Protein AF-M0EPX2-F1 (afdb_monomer_lite)

InterPro domains:
  IPR058476 Domain of unknown function DUF8162 [PF26494] (24-171)

Organism: NCBI:txid1227466

Secondary structure (DSSP, 8-state):
----PPPP-PPPPSHHHHHHHHHHHHHHHHHHHHHHHHHHHHHGGGGGSHHHHHHHHHSSSTT-HHHHHHHHHHHHHHHHHHHHHHHHHHS-SSSHHHHHHHHHHHHHHHHIIIIIHHHIIIIITGGGT----TT-S-HHHHHHHHHHHHHHHHHHHHHHHHHHHHHHSTT--

Foldseek 3Di:
DDDDDDDDDDDDDCVVVVVVVVVVVVVVVCVLLVLLVVLLVVLVVLVVDPLLQLLLCLDPVHNDNVVSSSVVSSVLLVLLVVLLVCQVVPPDDQALSLLVSLLVSLVVSLCCQLPVVLCCSLPVCVVVVRDRDPPNSDPVSSVSSNVSSNSSSCSSSVVSNVLSVCRHDVVND

Radius of gyration: 22.97 Å; chains: 1; bounding box: 48×50×82 Å

Sequence (173 aa):
MVSSVPAPSVPLSPVPAVVGSVAGWLWTLALLIFPGLVAAGLCAPFLAASRLRALFGALPPAGRVLPSYLGVAVGLSVPYVAGVGLTVAFAGEAGPAWSEGFLSTALLGGVLVGLVAPAAAVLGLPRLGVDWDLTGYGPSTWLLLGAAALWYAVVAAVPLVALAVGMALPGGY

Structure (mmCIF, N/CA/C/O backbone):
data_AF-M0EPX2-F1
#
_entry.id   AF-M0EPX2-F1
#
loop_
_atom_site.group_PDB
_atom_site.id
_atom_site.type_symbol
_atom_site.label_atom_id
_atom_site.label_alt_id
_atom_site.label_comp_id
_atom_site.label_asym_id
_atom_site.label_entity_id
_atom_site.label_seq_id
_atom_site.pdbx_PDB_ins_code
_atom_site.Cartn_x
_atom_site.Cartn_y
_atom_site.Cartn_z
_atom_site.occupancy
_atom_site.B_iso_or_equiv
_atom_site.auth_seq_id
_atom_site.auth_comp_id
_atom_site.auth_asym_id
_atom_site.auth_atom_id
_atom_site.pdbx_PDB_model_num
ATOM 1 N N . MET A 1 1 ? 13.143 -35.170 -62.070 1.00 43.06 1 MET A N 1
ATOM 2 C CA . MET A 1 1 ? 12.328 -34.345 -61.155 1.00 43.06 1 MET A CA 1
ATOM 3 C C . MET A 1 1 ? 11.955 -35.217 -59.967 1.00 43.06 1 MET A C 1
ATOM 5 O O . MET A 1 1 ? 11.136 -36.107 -60.136 1.00 43.06 1 MET A O 1
ATOM 9 N N . VAL A 1 2 ? 12.622 -35.058 -58.821 1.00 46.47 2 VAL A N 1
ATOM 10 C CA . VAL A 1 2 ? 12.319 -35.826 -57.600 1.00 46.47 2 VAL A CA 1
ATOM 11 C C . VAL A 1 2 ? 11.602 -34.880 -56.646 1.00 46.47 2 VAL A C 1
ATOM 13 O O . VAL A 1 2 ? 12.165 -33.862 -56.256 1.00 46.47 2 VAL A O 1
ATOM 16 N N . SER A 1 3 ? 10.335 -35.170 -56.355 1.00 53.88 3 SER A N 1
ATOM 17 C CA . SER A 1 3 ? 9.505 -34.376 -55.451 1.00 53.88 3 SER A CA 1
ATOM 18 C C . SER A 1 3 ? 9.846 -34.749 -54.005 1.00 53.88 3 SER A C 1
ATOM 20 O O . SER A 1 3 ? 9.724 -35.911 -53.621 1.00 53.88 3 SER A O 1
ATOM 22 N N . SER A 1 4 ? 10.337 -33.789 -53.221 1.00 58.97 4 SER A N 1
ATOM 23 C CA . SER A 1 4 ? 10.633 -33.960 -51.797 1.00 58.97 4 SER A CA 1
ATOM 24 C C . SER A 1 4 ? 9.347 -33.844 -50.973 1.00 58.97 4 SER A C 1
ATOM 26 O O . SER A 1 4 ? 8.745 -32.773 -50.910 1.00 58.97 4 SER A O 1
ATOM 28 N N . VAL A 1 5 ? 8.933 -34.941 -50.338 1.00 67.25 5 VAL A N 1
ATOM 29 C CA . VAL A 1 5 ? 7.819 -34.975 -49.376 1.00 67.25 5 VAL A CA 1
ATOM 30 C C . VAL A 1 5 ? 8.232 -34.210 -48.106 1.00 67.25 5 VAL A C 1
ATOM 32 O O . VAL A 1 5 ? 9.314 -34.488 -47.582 1.00 67.25 5 VAL A O 1
ATOM 35 N N . PRO A 1 6 ? 7.429 -33.260 -47.586 1.00 61.59 6 PRO A N 1
ATOM 36 C CA . PRO A 1 6 ? 7.749 -32.579 -46.336 1.00 61.59 6 PRO A CA 1
ATOM 37 C C . PRO A 1 6 ? 7.566 -33.537 -45.152 1.00 61.59 6 PRO A C 1
ATOM 39 O O . PRO A 1 6 ? 6.569 -34.253 -45.061 1.00 61.59 6 PRO A O 1
ATOM 42 N N . ALA A 1 7 ? 8.545 -33.557 -44.246 1.00 64.00 7 ALA A N 1
ATOM 43 C CA . ALA A 1 7 ? 8.490 -34.358 -43.029 1.00 64.00 7 ALA A CA 1
ATOM 44 C C . ALA A 1 7 ? 7.327 -33.903 -42.121 1.00 64.00 7 ALA A C 1
ATOM 46 O O . ALA A 1 7 ? 7.059 -32.701 -42.035 1.00 64.00 7 ALA A O 1
ATOM 47 N N . PRO A 1 8 ? 6.651 -34.827 -41.415 1.00 57.38 8 PRO A N 1
ATOM 48 C CA . PRO A 1 8 ? 5.602 -34.468 -40.472 1.00 57.38 8 PRO A CA 1
ATOM 49 C C . PRO A 1 8 ? 6.199 -33.648 -39.324 1.00 57.38 8 PRO A C 1
ATOM 51 O O . PRO A 1 8 ? 7.089 -34.099 -38.603 1.00 57.38 8 PRO A O 1
ATOM 54 N N . SER A 1 9 ? 5.700 -32.427 -39.157 1.00 61.41 9 SER A N 1
ATOM 55 C CA . SER A 1 9 ? 6.002 -31.568 -38.018 1.00 61.41 9 SER A CA 1
ATOM 56 C C . SER A 1 9 ? 5.481 -32.224 -36.740 1.00 61.41 9 SER A C 1
ATOM 58 O O . SER A 1 9 ? 4.270 -32.333 -36.541 1.00 61.41 9 SER A O 1
ATOM 60 N N . VAL A 1 10 ? 6.395 -32.677 -35.881 1.00 62.03 10 VAL A N 1
ATOM 61 C CA . VAL A 1 10 ? 6.071 -33.175 -34.540 1.00 62.03 10 VAL A CA 1
ATOM 62 C C . VAL A 1 10 ? 5.405 -32.034 -33.758 1.00 62.03 10 VAL A C 1
ATOM 64 O O . VAL A 1 10 ? 5.999 -30.957 -33.666 1.00 62.03 10 VAL A O 1
ATOM 67 N N . PRO A 1 11 ? 4.192 -32.213 -33.205 1.00 63.19 11 PRO A N 1
ATOM 68 C CA . PRO A 1 11 ? 3.557 -31.172 -32.412 1.00 63.19 11 PRO A CA 1
ATOM 69 C C . PRO A 1 11 ? 4.397 -30.924 -31.157 1.00 63.19 11 PRO A C 1
ATOM 71 O O . PRO A 1 11 ? 4.604 -31.820 -30.338 1.00 63.19 11 PRO A O 1
ATOM 74 N N . LEU A 1 12 ? 4.900 -29.697 -31.016 1.00 63.34 12 LEU A N 1
ATOM 75 C CA . LEU A 1 12 ? 5.522 -29.231 -29.783 1.00 63.34 12 LEU A CA 1
ATOM 76 C C . LEU A 1 12 ? 4.479 -29.349 -28.667 1.00 63.34 12 LEU A C 1
ATOM 78 O O . LEU A 1 12 ? 3.414 -28.736 -28.739 1.00 63.34 12 LEU A O 1
ATOM 82 N N . SER A 1 13 ? 4.766 -30.167 -27.653 1.00 66.38 13 SER A N 1
ATOM 83 C CA . SER A 1 13 ? 3.920 -30.267 -26.464 1.00 66.38 13 SER A CA 1
ATOM 84 C C . SER A 1 13 ? 3.714 -28.859 -25.887 1.00 66.38 13 SER A C 1
ATOM 86 O O . SER A 1 13 ? 4.704 -28.159 -25.684 1.00 66.38 13 SER A O 1
ATOM 88 N N . PRO A 1 14 ? 2.476 -28.411 -25.612 1.00 72.94 14 PRO A N 1
ATOM 89 C CA . PRO A 1 14 ? 2.209 -27.060 -25.106 1.00 72.94 14 PRO A CA 1
ATOM 90 C C . PRO A 1 14 ? 2.680 -26.856 -23.656 1.00 72.94 14 PRO A C 1
ATOM 92 O O . PRO A 1 14 ? 2.685 -25.736 -23.149 1.00 72.94 14 PRO A O 1
ATOM 95 N N . VAL A 1 15 ? 3.096 -27.931 -22.980 1.00 74.38 15 VAL A N 1
ATOM 96 C CA . VAL A 1 15 ? 3.468 -27.944 -21.560 1.00 74.38 15 VAL A CA 1
ATOM 97 C C . VAL A 1 15 ? 4.574 -26.932 -21.205 1.00 74.38 15 VAL A C 1
ATOM 99 O O . VAL A 1 15 ? 4.372 -26.187 -20.247 1.00 74.38 15 VAL A O 1
ATOM 102 N N . PRO A 1 16 ? 5.695 -26.798 -21.946 1.00 80.94 16 PRO A N 1
ATOM 103 C CA . PRO A 1 16 ? 6.741 -25.826 -21.617 1.00 80.94 16 PRO A CA 1
ATOM 104 C C . PRO A 1 16 ? 6.260 -24.373 -21.732 1.00 80.94 16 PRO A C 1
ATOM 106 O O . PRO A 1 16 ? 6.652 -23.532 -20.927 1.00 80.94 16 PRO A O 1
ATOM 109 N N . ALA A 1 17 ? 5.375 -24.081 -22.691 1.00 79.50 17 ALA A N 1
ATOM 110 C CA . ALA A 1 17 ? 4.806 -22.747 -22.874 1.00 79.50 17 ALA A CA 1
ATOM 111 C C . ALA A 1 17 ? 3.845 -22.380 -21.732 1.00 79.50 17 ALA A C 1
ATOM 113 O O . ALA A 1 17 ? 3.899 -21.267 -21.209 1.00 79.50 17 ALA A O 1
ATOM 114 N N . VAL A 1 18 ? 3.010 -23.330 -21.295 1.00 86.06 18 VAL A N 1
ATOM 115 C CA . VAL A 1 18 ? 2.120 -23.144 -20.138 1.00 86.06 18 VAL A CA 1
ATOM 116 C C . VAL A 1 18 ? 2.932 -22.936 -18.860 1.00 86.06 18 VAL A C 1
ATOM 118 O O . VAL A 1 18 ? 2.651 -22.003 -18.113 1.00 86.06 18 VAL A O 1
ATOM 121 N N . VAL A 1 19 ? 3.972 -23.743 -18.626 1.00 88.25 19 VAL A N 1
ATOM 122 C CA . VAL A 1 19 ? 4.856 -23.591 -17.457 1.00 88.25 19 VAL A CA 1
ATOM 123 C C . VAL A 1 19 ? 5.552 -22.230 -17.467 1.00 88.25 19 VAL A C 1
ATOM 125 O O . VAL A 1 19 ? 5.560 -21.554 -16.442 1.00 88.25 19 VAL A O 1
ATOM 128 N N . GLY A 1 20 ? 6.076 -21.792 -18.616 1.00 86.12 20 GLY A N 1
ATOM 129 C CA . GLY A 1 20 ? 6.686 -20.468 -18.754 1.00 86.12 20 GLY A CA 1
ATOM 130 C C . GLY A 1 20 ? 5.700 -19.332 -18.475 1.00 86.12 20 GLY A C 1
ATOM 131 O O . GLY A 1 20 ? 6.031 -18.386 -17.764 1.00 86.12 20 GLY A O 1
ATOM 132 N N . SER A 1 21 ? 4.463 -19.454 -18.962 1.00 89.50 21 SER A N 1
ATOM 133 C CA . SER A 1 21 ? 3.409 -18.471 -18.701 1.00 89.50 21 SER A CA 1
ATOM 134 C C . SER A 1 21 ? 3.031 -18.411 -17.219 1.00 89.50 21 SER A C 1
ATOM 136 O O . SER A 1 21 ? 2.986 -17.326 -16.642 1.00 89.50 21 SER A O 1
ATOM 138 N N . VAL A 1 22 ? 2.822 -19.564 -16.576 1.00 91.88 22 VAL A N 1
ATOM 139 C CA . VAL A 1 22 ? 2.515 -19.642 -15.140 1.00 91.88 22 VAL A CA 1
ATOM 140 C C . VAL A 1 22 ? 3.662 -19.069 -14.309 1.00 91.88 22 VAL A C 1
ATOM 142 O O . VAL A 1 22 ? 3.417 -18.276 -13.405 1.00 91.88 22 VAL A O 1
ATOM 145 N N . ALA A 1 23 ? 4.910 -19.413 -14.634 1.00 92.12 23 ALA A N 1
ATOM 146 C CA . ALA A 1 23 ? 6.084 -18.864 -13.962 1.00 92.12 23 ALA A CA 1
ATOM 147 C C . ALA A 1 23 ? 6.165 -17.336 -14.112 1.00 92.12 23 ALA A C 1
ATOM 149 O O . ALA A 1 23 ? 6.427 -16.643 -13.130 1.00 92.12 23 ALA A O 1
ATOM 150 N N . GLY A 1 24 ? 5.867 -16.809 -15.304 1.00 88.75 24 GLY A N 1
ATOM 151 C CA . GLY A 1 24 ? 5.780 -15.370 -15.549 1.00 88.75 24 GLY A CA 1
ATOM 152 C C . GLY A 1 24 ? 4.733 -14.691 -14.667 1.00 88.75 24 GLY A C 1
ATOM 153 O O . GLY A 1 24 ? 5.044 -13.719 -13.985 1.00 88.75 24 GLY A O 1
ATOM 154 N N . TRP A 1 25 ? 3.519 -15.243 -14.594 1.00 92.81 25 TRP A N 1
ATOM 155 C CA . TRP A 1 25 ? 2.457 -14.714 -13.731 1.00 92.81 25 TRP A CA 1
ATOM 156 C C . TRP A 1 25 ? 2.812 -14.762 -12.245 1.00 92.81 25 TRP A C 1
ATOM 158 O O . TRP A 1 25 ? 2.564 -13.797 -11.522 1.00 92.81 25 TRP A O 1
ATOM 168 N N . LEU A 1 26 ? 3.418 -15.859 -11.784 1.00 92.62 26 LEU A N 1
ATOM 169 C CA . LEU A 1 26 ? 3.890 -15.978 -10.405 1.00 92.62 26 LEU A CA 1
ATOM 170 C C . LEU A 1 26 ? 4.959 -14.930 -10.090 1.00 92.62 26 LEU A C 1
ATOM 172 O O . LEU A 1 26 ? 4.926 -14.332 -9.017 1.00 92.62 26 LEU A O 1
ATOM 176 N N . TRP A 1 27 ? 5.865 -14.666 -11.032 1.00 90.00 27 TRP A N 1
ATOM 177 C CA . TRP A 1 27 ? 6.874 -13.623 -10.892 1.00 90.00 27 TRP A CA 1
ATOM 178 C C . TRP A 1 27 ? 6.247 -12.228 -10.803 1.00 90.00 27 TRP A C 1
ATOM 180 O O . TRP A 1 27 ? 6.588 -11.452 -9.912 1.00 90.00 27 TRP A O 1
ATOM 190 N N . THR A 1 28 ? 5.273 -11.921 -11.663 1.00 86.38 28 THR A N 1
ATOM 191 C CA . THR A 1 28 ? 4.534 -10.652 -11.610 1.00 86.38 28 THR A CA 1
ATOM 192 C C . THR A 1 28 ? 3.811 -10.475 -10.275 1.00 86.38 28 THR A C 1
ATOM 194 O O . THR A 1 28 ? 3.897 -9.410 -9.667 1.00 86.38 28 THR A O 1
ATOM 197 N N . LEU A 1 29 ? 3.136 -11.518 -9.783 1.00 89.31 29 LEU A N 1
ATOM 198 C CA . LEU A 1 29 ? 2.483 -11.484 -8.474 1.00 89.31 29 LEU A CA 1
ATOM 199 C C . LEU A 1 29 ? 3.492 -11.286 -7.341 1.00 89.31 29 LEU A C 1
ATOM 201 O O . LEU A 1 29 ? 3.238 -10.494 -6.436 1.00 89.31 29 LEU A O 1
ATOM 205 N N . ALA A 1 30 ? 4.644 -11.958 -7.400 1.00 90.12 30 ALA A N 1
ATOM 206 C CA . ALA A 1 30 ? 5.703 -11.786 -6.415 1.00 90.12 30 ALA A CA 1
ATOM 207 C C . ALA A 1 30 ? 6.203 -10.336 -6.385 1.00 90.12 30 ALA A C 1
ATOM 209 O O . ALA A 1 30 ? 6.267 -9.748 -5.310 1.00 90.12 30 ALA A O 1
ATOM 210 N N . LEU A 1 31 ? 6.470 -9.726 -7.544 1.00 86.56 31 LEU A N 1
ATOM 211 C CA . LEU A 1 31 ? 6.896 -8.325 -7.637 1.00 86.56 31 LEU A CA 1
ATOM 212 C C . LEU A 1 31 ? 5.834 -7.335 -7.144 1.00 86.56 31 LEU A C 1
ATOM 214 O O . LEU A 1 31 ? 6.186 -6.302 -6.582 1.00 86.56 31 LEU A O 1
ATOM 218 N N . LEU A 1 32 ? 4.548 -7.643 -7.325 1.00 88.06 32 LEU A N 1
ATOM 219 C CA . LEU A 1 32 ? 3.453 -6.800 -6.844 1.00 88.06 32 LEU A CA 1
ATOM 220 C C . LEU A 1 32 ? 3.286 -6.884 -5.320 1.00 88.06 32 LEU A C 1
ATOM 222 O O . LEU A 1 32 ? 3.036 -5.881 -4.659 1.00 88.06 32 LEU A O 1
ATOM 226 N N . ILE A 1 33 ? 3.407 -8.086 -4.758 1.00 88.69 33 ILE A N 1
ATOM 227 C CA . ILE A 1 33 ? 3.132 -8.351 -3.341 1.00 88.69 33 ILE A CA 1
ATOM 228 C C . ILE A 1 33 ? 4.346 -8.019 -2.464 1.00 88.69 33 ILE A C 1
ATOM 230 O O . ILE A 1 33 ? 4.195 -7.518 -1.348 1.00 88.69 33 ILE A O 1
ATOM 234 N N . PHE A 1 34 ? 5.555 -8.294 -2.956 1.00 90.62 34 PHE A N 1
ATOM 235 C CA . PHE A 1 34 ? 6.793 -8.204 -2.186 1.00 90.62 34 PHE A CA 1
ATOM 236 C C . PHE A 1 34 ? 7.041 -6.826 -1.546 1.00 90.62 34 PHE A C 1
ATOM 238 O O . PHE A 1 34 ? 7.305 -6.800 -0.341 1.00 90.62 34 PHE A O 1
ATOM 245 N N . PRO A 1 35 ? 6.895 -5.683 -2.250 1.00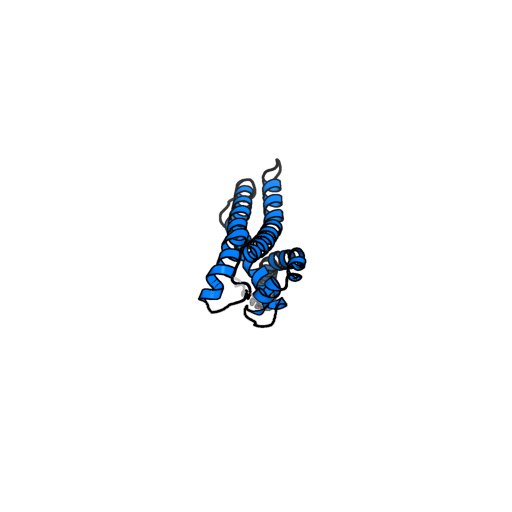 87.62 35 PRO A N 1
ATOM 246 C CA . PRO A 1 35 ? 7.102 -4.365 -1.649 1.00 87.62 35 PRO A CA 1
ATOM 247 C C . PRO A 1 35 ? 6.160 -4.124 -0.467 1.00 87.62 35 PRO A C 1
ATOM 249 O O . PRO A 1 35 ? 6.590 -3.672 0.594 1.00 87.62 35 PRO A O 1
ATOM 252 N N . GLY A 1 36 ? 4.889 -4.507 -0.625 1.00 90.12 36 GLY A N 1
ATOM 253 C CA . GLY A 1 36 ? 3.885 -4.412 0.428 1.00 90.12 36 GLY A CA 1
ATOM 254 C C . GLY A 1 36 ? 4.213 -5.276 1.645 1.00 90.12 36 GLY A C 1
ATOM 255 O O . GLY A 1 36 ? 4.039 -4.821 2.772 1.00 90.12 36 GLY A O 1
ATOM 256 N N . LEU A 1 37 ? 4.740 -6.489 1.444 1.00 93.19 37 LEU A N 1
ATOM 257 C CA . LEU A 1 37 ? 5.154 -7.372 2.542 1.00 93.19 37 LEU A CA 1
ATOM 258 C C . LEU A 1 37 ? 6.381 -6.851 3.294 1.00 93.19 37 LEU A C 1
ATOM 260 O O . LEU A 1 37 ? 6.410 -6.904 4.523 1.00 93.19 37 LEU A O 1
ATOM 264 N N . VAL A 1 38 ? 7.380 -6.331 2.580 1.00 93.25 38 VAL A N 1
ATOM 265 C CA . VAL A 1 38 ? 8.564 -5.722 3.205 1.00 93.25 38 VAL A CA 1
ATOM 266 C C . VAL A 1 38 ? 8.149 -4.503 4.026 1.00 93.25 38 VAL A C 1
ATOM 268 O O . VAL A 1 38 ? 8.518 -4.390 5.197 1.00 93.25 38 VAL A O 1
ATOM 271 N N . ALA A 1 39 ? 7.312 -3.633 3.455 1.00 90.06 39 ALA A N 1
ATOM 272 C CA . ALA A 1 39 ? 6.776 -2.480 4.163 1.00 90.06 39 ALA A CA 1
ATOM 273 C C . ALA A 1 39 ? 5.928 -2.892 5.376 1.00 90.06 39 ALA A C 1
ATOM 275 O O . ALA A 1 39 ? 6.064 -2.293 6.442 1.00 90.06 39 ALA A O 1
ATOM 276 N N . ALA A 1 40 ? 5.124 -3.956 5.265 1.00 93.00 40 ALA A N 1
ATOM 277 C CA . ALA A 1 40 ? 4.383 -4.526 6.389 1.00 93.00 40 ALA A CA 1
ATOM 278 C C . ALA A 1 40 ? 5.321 -5.003 7.511 1.00 93.00 40 ALA A C 1
ATOM 280 O O . ALA A 1 40 ? 5.102 -4.702 8.678 1.00 93.00 40 ALA A O 1
ATOM 281 N N . GLY A 1 41 ? 6.409 -5.701 7.182 1.00 94.31 41 GLY A N 1
ATOM 282 C CA . GLY A 1 41 ? 7.400 -6.117 8.178 1.00 94.31 41 GLY A CA 1
ATOM 283 C C . GLY A 1 41 ? 8.012 -4.926 8.922 1.00 94.31 41 GLY A C 1
ATOM 284 O O . GLY A 1 41 ? 8.074 -4.920 10.151 1.00 94.31 41 GLY A O 1
ATOM 285 N N . LEU A 1 42 ? 8.390 -3.879 8.186 1.00 94.50 42 LEU A N 1
ATOM 286 C CA . LEU A 1 42 ? 9.006 -2.669 8.742 1.00 94.50 42 LEU A CA 1
ATOM 287 C C . LEU A 1 42 ? 8.014 -1.752 9.481 1.00 94.50 42 LEU A C 1
ATOM 289 O O . LEU A 1 42 ? 8.423 -0.958 10.329 1.00 94.50 42 LEU A O 1
ATOM 293 N N . CYS A 1 43 ? 6.716 -1.867 9.191 1.00 94.12 43 CYS A N 1
ATOM 294 C CA . CYS A 1 43 ? 5.644 -1.127 9.863 1.00 94.12 43 CYS A CA 1
ATOM 295 C C . CYS A 1 43 ? 4.953 -1.932 10.976 1.00 94.12 43 CYS A C 1
ATOM 297 O O . CYS A 1 43 ? 4.129 -1.377 11.705 1.00 94.12 43 CYS A O 1
ATOM 299 N N . ALA A 1 44 ? 5.300 -3.209 11.157 1.00 92.75 44 ALA A N 1
ATOM 300 C CA . ALA A 1 44 ? 4.760 -4.074 12.199 1.00 92.75 44 ALA A CA 1
ATOM 301 C C . ALA A 1 44 ? 4.789 -3.484 13.626 1.00 92.75 44 ALA A C 1
ATOM 303 O O . ALA A 1 44 ? 3.803 -3.692 14.337 1.00 92.75 44 ALA A O 1
ATOM 304 N N . PRO A 1 45 ? 5.815 -2.723 14.086 1.00 93.56 45 PRO A N 1
ATOM 305 C CA . PRO A 1 45 ? 5.800 -2.166 15.444 1.00 93.56 45 PRO A CA 1
ATOM 306 C C . PRO A 1 45 ? 4.596 -1.255 15.729 1.00 93.56 45 PRO A C 1
ATOM 308 O O . PRO A 1 45 ? 4.139 -1.195 16.871 1.00 93.56 45 PRO A O 1
ATOM 311 N N . PHE A 1 46 ? 4.004 -0.613 14.715 1.00 91.44 46 PHE A N 1
ATOM 312 C CA . PHE A 1 46 ? 2.793 0.194 14.895 1.00 91.44 46 PHE A CA 1
ATOM 313 C C . PHE A 1 46 ? 1.575 -0.641 15.328 1.00 91.44 46 PHE A C 1
ATOM 315 O O . PHE A 1 46 ? 0.682 -0.119 15.996 1.00 91.44 46 PHE A O 1
ATOM 322 N N . LEU A 1 47 ? 1.551 -1.952 15.050 1.00 91.62 47 LEU A N 1
ATOM 323 C CA . LEU A 1 47 ? 0.489 -2.856 15.513 1.00 91.62 47 LEU A CA 1
ATOM 324 C C . LEU A 1 47 ? 0.474 -3.052 17.036 1.00 91.62 47 LEU A C 1
ATOM 326 O O . LEU A 1 47 ? -0.506 -3.572 17.574 1.00 91.62 47 LEU A O 1
ATOM 330 N N . ALA A 1 48 ? 1.501 -2.599 17.762 1.00 92.62 48 ALA A N 1
ATOM 331 C CA . ALA A 1 48 ? 1.438 -2.521 19.219 1.00 92.62 48 ALA A CA 1
ATOM 332 C C . ALA A 1 48 ? 0.252 -1.648 19.681 1.00 92.62 48 ALA A C 1
ATOM 334 O O . ALA A 1 48 ? -0.424 -1.974 20.666 1.00 92.62 48 ALA A O 1
ATOM 335 N N . ALA A 1 49 ? -0.077 -0.596 18.921 1.00 91.19 49 ALA A N 1
ATOM 336 C CA . ALA A 1 49 ? -1.204 0.279 19.208 1.00 91.19 49 ALA A CA 1
ATOM 337 C C . ALA A 1 49 ? -2.544 -0.461 19.054 1.00 91.19 49 ALA A C 1
ATOM 339 O O . ALA A 1 49 ? -2.896 -0.961 17.983 1.00 91.19 49 ALA A O 1
ATOM 340 N N . SER A 1 50 ? -3.339 -0.483 20.128 1.00 91.44 50 SER A N 1
ATOM 341 C CA . SER A 1 50 ? -4.671 -1.104 20.140 1.00 91.44 50 SER A CA 1
ATOM 342 C C . SER A 1 50 ? -5.612 -0.503 19.094 1.00 91.44 50 SER A C 1
ATOM 344 O O . SER A 1 50 ? -6.379 -1.237 18.483 1.00 91.44 50 SER A O 1
ATOM 346 N N . ARG A 1 51 ? -5.505 0.805 18.831 1.00 91.31 51 ARG A N 1
ATOM 347 C CA . ARG A 1 51 ? -6.317 1.516 17.828 1.00 91.31 51 ARG A CA 1
ATOM 348 C C . ARG A 1 51 ? -6.071 1.024 16.406 1.00 91.31 51 ARG A C 1
ATOM 350 O O . ARG A 1 51 ? -7.021 0.805 15.669 1.00 91.31 51 ARG A O 1
ATOM 357 N N . LEU A 1 52 ? -4.812 0.799 16.026 1.00 90.88 52 LEU A N 1
ATOM 358 C CA . LEU A 1 52 ? -4.495 0.255 14.702 1.00 90.88 52 LEU A CA 1
ATOM 359 C C . LEU A 1 52 ? -4.959 -1.197 14.58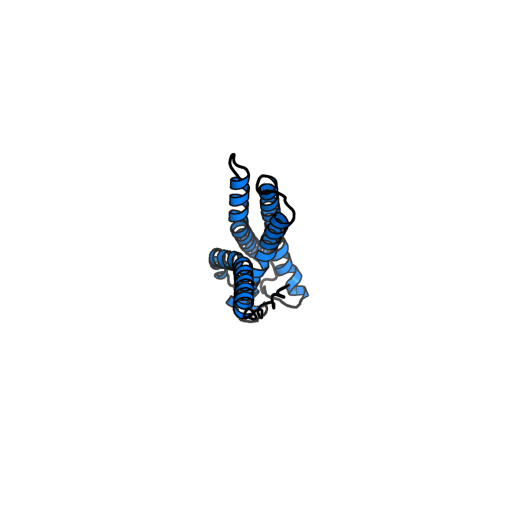1 1.00 90.88 52 LEU A C 1
ATOM 361 O O . LEU A 1 52 ? -5.499 -1.588 13.552 1.00 90.88 52 LEU A O 1
ATOM 365 N N . ARG A 1 53 ? -4.839 -1.991 15.650 1.00 93.00 53 ARG A N 1
ATOM 366 C CA . ARG A 1 53 ? -5.435 -3.335 15.674 1.00 93.00 53 ARG A CA 1
ATOM 367 C C . ARG A 1 53 ? -6.958 -3.298 15.559 1.00 93.00 53 ARG A C 1
ATOM 369 O O . ARG A 1 53 ? -7.508 -4.161 14.887 1.00 93.00 53 ARG A O 1
ATOM 376 N N . ALA A 1 54 ? -7.622 -2.314 16.163 1.00 93.06 54 ALA A N 1
ATOM 377 C CA . ALA A 1 54 ? -9.062 -2.116 16.022 1.00 93.06 54 ALA A CA 1
ATOM 378 C C . ALA A 1 54 ? -9.443 -1.752 14.579 1.00 93.06 54 ALA A C 1
ATOM 380 O O . ALA A 1 54 ? -10.331 -2.392 14.026 1.00 93.06 54 ALA A O 1
ATOM 381 N N . LEU A 1 55 ? -8.705 -0.836 13.935 1.00 92.56 55 LEU A N 1
ATOM 382 C CA . LEU A 1 55 ? -8.855 -0.527 12.507 1.00 92.56 55 LEU A CA 1
ATOM 383 C C . LEU A 1 55 ? -8.789 -1.796 11.651 1.00 92.56 55 LEU A C 1
ATOM 385 O O . LEU A 1 55 ? -9.731 -2.112 10.930 1.00 92.56 55 LEU A O 1
ATOM 389 N N . PHE A 1 56 ? -7.699 -2.559 11.751 1.00 93.56 56 PHE A N 1
ATOM 390 C CA . PHE A 1 56 ? -7.533 -3.770 10.941 1.00 93.56 56 PHE A CA 1
ATOM 391 C C . PHE A 1 56 ? -8.500 -4.893 11.334 1.00 93.56 56 PHE A C 1
ATOM 393 O O . PHE A 1 56 ? -8.859 -5.707 10.491 1.00 93.56 56 PHE A O 1
ATOM 400 N N . GLY A 1 57 ? -8.944 -4.939 12.590 1.00 93.25 57 GLY A N 1
ATOM 401 C CA . GLY A 1 57 ? -9.974 -5.866 13.053 1.00 93.25 57 GLY A CA 1
ATOM 402 C C . GLY A 1 57 ? -11.373 -5.533 12.527 1.00 93.25 57 GLY A C 1
ATOM 403 O O . GLY A 1 57 ? -12.170 -6.448 12.334 1.00 93.25 57 GLY A O 1
ATOM 404 N N . ALA A 1 58 ? -11.663 -4.257 12.267 1.00 92.19 58 ALA A N 1
ATOM 405 C CA . ALA A 1 58 ? -12.926 -3.806 11.687 1.00 92.19 58 ALA A CA 1
ATOM 406 C C . ALA A 1 58 ? -12.985 -4.014 10.162 1.00 92.19 58 ALA A C 1
ATOM 408 O O . ALA A 1 58 ? -14.069 -4.124 9.590 1.00 92.19 58 ALA A O 1
ATOM 409 N N . LEU A 1 59 ? -11.827 -4.093 9.499 1.00 90.00 59 LEU A N 1
ATOM 410 C CA . LEU A 1 59 ? -11.742 -4.323 8.060 1.00 90.00 59 LEU A CA 1
ATOM 411 C C . LEU A 1 59 ? -12.007 -5.796 7.688 1.00 90.00 59 LEU A C 1
ATOM 413 O O . LEU A 1 59 ? -11.573 -6.699 8.409 1.00 90.00 59 LEU A O 1
ATOM 417 N N . PRO A 1 60 ? -12.662 -6.069 6.542 1.00 85.00 60 PRO A N 1
ATOM 418 C CA . PRO A 1 60 ? -12.817 -7.426 6.029 1.00 85.00 60 PRO A CA 1
ATOM 419 C C . PRO A 1 60 ? -11.452 -8.050 5.685 1.00 85.00 60 PRO A C 1
ATOM 421 O O . PRO A 1 60 ? -10.675 -7.409 4.974 1.00 85.00 60 PRO A O 1
ATOM 424 N N . PRO A 1 61 ? -11.163 -9.304 6.091 1.00 87.12 61 PRO A N 1
ATOM 425 C CA . PRO A 1 61 ? -11.992 -10.222 6.882 1.00 87.12 61 PRO A CA 1
ATOM 426 C C . PRO A 1 61 ? -12.066 -9.846 8.377 1.00 87.12 61 PRO A C 1
ATOM 428 O O . PRO A 1 61 ? -11.068 -9.892 9.099 1.00 87.12 61 PRO A O 1
ATOM 431 N N . ALA A 1 62 ? -13.281 -9.541 8.848 1.00 85.62 62 ALA A N 1
ATOM 432 C CA . ALA A 1 62 ? -13.520 -8.986 10.179 1.00 85.62 62 ALA A CA 1
ATOM 433 C C . ALA A 1 62 ? -12.990 -9.890 11.305 1.00 85.62 62 ALA A C 1
ATOM 435 O O . ALA A 1 62 ? -13.065 -11.120 11.246 1.00 85.62 62 ALA A O 1
ATOM 436 N N . GLY A 1 63 ? -12.427 -9.263 12.336 1.00 86.00 63 GLY A N 1
ATOM 437 C CA . GLY A 1 63 ? -11.804 -9.934 13.477 1.00 86.00 63 GLY A CA 1
ATOM 438 C C . GLY A 1 63 ? -10.427 -10.540 13.188 1.00 86.00 63 GLY A C 1
ATOM 439 O O . GLY A 1 63 ? -9.771 -11.014 14.116 1.00 86.00 63 GLY A O 1
ATOM 440 N N . ARG A 1 64 ? -9.939 -10.511 11.938 1.00 90.94 64 ARG A N 1
ATOM 441 C CA . ARG A 1 64 ? -8.624 -11.050 11.569 1.00 90.94 64 ARG A CA 1
ATOM 442 C C . ARG A 1 64 ? -7.645 -9.929 11.222 1.00 90.94 64 ARG A C 1
ATOM 444 O O . ARG A 1 64 ? -7.448 -9.583 10.064 1.00 90.94 64 ARG A O 1
ATOM 451 N N . VAL A 1 65 ? -6.955 -9.429 12.245 1.00 92.56 65 VAL A N 1
ATOM 452 C CA . VAL A 1 65 ? -5.986 -8.323 12.122 1.00 92.56 65 VAL A CA 1
ATOM 453 C C . VAL A 1 65 ? -4.898 -8.606 11.084 1.00 92.56 65 VAL A C 1
ATOM 455 O O . VAL A 1 65 ? -4.622 -7.749 10.256 1.00 92.56 65 VAL A O 1
ATOM 458 N N . LEU A 1 66 ? -4.283 -9.793 11.109 1.00 92.50 66 LEU A N 1
ATOM 459 C CA . LEU A 1 66 ? -3.143 -10.112 10.243 1.00 92.50 66 LEU A CA 1
ATOM 460 C C . LEU A 1 66 ? -3.476 -10.078 8.736 1.00 92.50 66 LEU A C 1
ATOM 462 O O . LEU A 1 66 ? -2.787 -9.366 8.012 1.00 92.50 66 LEU A O 1
ATOM 466 N N . PRO A 1 67 ? -4.499 -10.792 8.225 1.00 92.62 67 PRO A N 1
ATOM 467 C CA . PRO A 1 67 ? -4.830 -10.734 6.801 1.00 92.62 67 PRO A CA 1
ATOM 468 C C . PRO A 1 67 ? -5.317 -9.350 6.363 1.00 92.62 67 PRO A C 1
ATOM 470 O O . PRO A 1 67 ? -4.933 -8.911 5.284 1.00 92.62 67 PRO A O 1
ATOM 473 N N . SER A 1 68 ? -6.087 -8.636 7.191 1.00 93.94 68 SER A N 1
ATOM 474 C CA . SER A 1 68 ? -6.497 -7.259 6.885 1.00 93.94 68 SER A CA 1
ATOM 475 C C . SER A 1 68 ? -5.292 -6.319 6.828 1.00 93.94 68 SER A C 1
ATOM 477 O O . SER A 1 68 ? -5.178 -5.513 5.910 1.00 93.94 68 SER A O 1
ATOM 479 N N . TYR A 1 69 ? -4.346 -6.465 7.759 1.00 94.56 69 TYR A N 1
ATOM 480 C CA . TYR A 1 69 ? -3.100 -5.706 7.772 1.00 94.56 69 TYR A CA 1
ATOM 481 C C . TYR A 1 69 ? -2.261 -5.951 6.517 1.00 94.56 69 TYR A C 1
ATOM 483 O O . TYR A 1 69 ? -1.859 -4.999 5.856 1.00 94.56 69 TYR A O 1
ATOM 491 N N . LEU A 1 70 ? -2.032 -7.217 6.159 1.00 94.88 70 LEU A N 1
ATOM 492 C CA . LEU A 1 70 ? -1.266 -7.576 4.965 1.00 94.88 70 LEU A CA 1
ATOM 493 C C . LEU A 1 70 ? -1.977 -7.130 3.684 1.00 94.88 70 LEU A C 1
ATOM 495 O O . LEU A 1 70 ? -1.330 -6.606 2.784 1.00 94.88 70 LEU A O 1
ATOM 499 N N . GLY A 1 71 ? -3.301 -7.283 3.611 1.00 94.25 71 GLY A N 1
ATOM 500 C CA . GLY A 1 71 ? -4.101 -6.830 2.475 1.00 94.25 71 GLY A CA 1
ATOM 501 C C . GLY A 1 71 ? -4.016 -5.318 2.275 1.00 94.25 71 GLY A C 1
ATOM 502 O O . GLY A 1 71 ? -3.770 -4.861 1.161 1.00 94.25 71 GLY A O 1
ATOM 503 N N . VAL A 1 72 ? -4.135 -4.539 3.356 1.00 94.94 72 VAL A N 1
ATOM 504 C CA . VAL A 1 72 ? -3.950 -3.082 3.307 1.00 94.94 72 VAL A CA 1
ATOM 505 C C . VAL A 1 72 ? -2.510 -2.731 2.952 1.00 94.94 72 VAL A C 1
ATOM 507 O O . VAL A 1 72 ? -2.300 -1.890 2.088 1.00 94.94 72 VAL A O 1
ATOM 510 N N . ALA A 1 73 ? -1.515 -3.386 3.551 1.00 94.75 73 ALA A N 1
ATOM 511 C CA . ALA A 1 73 ? -0.114 -3.122 3.248 1.00 94.75 73 ALA A CA 1
ATOM 512 C C . ALA A 1 73 ? 0.227 -3.415 1.780 1.00 94.75 73 ALA A C 1
ATOM 514 O O . ALA A 1 73 ? 0.937 -2.636 1.159 1.00 94.75 73 ALA A O 1
ATOM 515 N N . VAL A 1 74 ? -0.306 -4.480 1.183 1.00 94.25 74 VAL A N 1
ATOM 516 C CA . VAL A 1 74 ? -0.158 -4.729 -0.259 1.00 94.25 74 VAL A CA 1
ATOM 517 C C . VAL A 1 74 ? -0.918 -3.675 -1.067 1.00 94.25 74 VAL A C 1
ATOM 519 O O . VAL A 1 74 ? -0.358 -3.099 -1.997 1.00 94.25 74 VAL A O 1
ATOM 522 N N . GLY A 1 75 ? -2.151 -3.343 -0.679 1.00 94.44 75 GLY A N 1
ATOM 523 C CA . GLY A 1 75 ? -2.957 -2.303 -1.324 1.00 94.44 75 GLY A CA 1
ATOM 524 C C . GLY A 1 75 ? -2.282 -0.926 -1.351 1.00 94.44 75 GLY A C 1
ATOM 525 O O . GLY A 1 75 ? -2.293 -0.255 -2.379 1.00 94.44 75 GLY A O 1
ATOM 526 N N . LEU A 1 76 ? -1.623 -0.526 -0.262 1.00 95.19 76 LEU A N 1
ATOM 527 C CA . LEU A 1 76 ? -0.876 0.734 -0.179 1.00 95.19 76 LEU A CA 1
ATOM 528 C C . LEU A 1 76 ? 0.373 0.754 -1.073 1.00 95.19 76 LEU A C 1
ATOM 530 O O . LEU A 1 76 ? 0.850 1.833 -1.417 1.00 95.19 76 LEU A O 1
ATOM 534 N N . SER A 1 77 ? 0.882 -0.408 -1.494 1.00 93.38 77 SER A N 1
ATOM 535 C CA . SER A 1 77 ? 2.022 -0.492 -2.417 1.00 93.38 77 SER A CA 1
ATOM 536 C C . SER A 1 77 ? 1.625 -0.313 -3.890 1.00 93.38 77 SER A C 1
ATOM 538 O O . SER A 1 77 ? 2.468 0.035 -4.716 1.00 93.38 77 SER A O 1
ATOM 540 N N . VAL A 1 78 ? 0.337 -0.478 -4.218 1.00 94.00 78 VAL A N 1
ATOM 541 C CA . VAL A 1 78 ? -0.205 -0.352 -5.581 1.00 94.00 78 VAL A CA 1
ATOM 542 C C . VAL A 1 78 ? 0.186 0.956 -6.280 1.00 94.00 78 VAL A C 1
ATOM 544 O O . VAL A 1 78 ? 0.678 0.860 -7.402 1.00 94.00 78 VAL A O 1
ATOM 547 N N . PRO A 1 79 ? 0.034 2.164 -5.691 1.00 93.88 79 PRO A N 1
ATOM 548 C CA . PRO A 1 79 ? 0.431 3.400 -6.371 1.00 93.88 79 PRO A CA 1
ATOM 549 C C . PRO A 1 79 ? 1.923 3.440 -6.732 1.00 93.88 79 PRO A C 1
ATOM 551 O O . PRO A 1 79 ? 2.278 3.969 -7.783 1.00 93.88 79 PRO A O 1
ATOM 554 N N . TYR A 1 80 ? 2.792 2.842 -5.912 1.00 93.69 80 TYR A N 1
ATOM 555 C CA . TYR A 1 80 ? 4.230 2.783 -6.183 1.00 93.69 80 TYR A CA 1
ATOM 556 C C . TYR A 1 80 ? 4.549 1.820 -7.325 1.00 93.69 80 TYR A C 1
ATOM 558 O O . TYR A 1 80 ? 5.269 2.180 -8.252 1.00 93.69 80 TYR A O 1
ATOM 566 N N . VAL A 1 81 ? 3.975 0.613 -7.298 1.00 94.06 81 VAL A N 1
ATOM 567 C CA . VAL A 1 81 ? 4.170 -0.375 -8.371 1.00 94.06 81 VAL A CA 1
ATOM 568 C C . VAL A 1 81 ? 3.587 0.133 -9.690 1.00 94.06 81 VAL A C 1
ATOM 570 O O . VAL A 1 81 ? 4.215 -0.010 -10.737 1.00 94.06 81 VAL A O 1
ATOM 573 N N . ALA A 1 82 ? 2.422 0.785 -9.642 1.00 94.31 82 ALA A N 1
ATOM 574 C CA . ALA A 1 82 ? 1.812 1.413 -10.805 1.00 94.31 82 ALA A CA 1
ATOM 575 C C . ALA A 1 82 ? 2.708 2.518 -11.381 1.00 94.31 82 ALA A C 1
ATOM 577 O O . ALA A 1 82 ? 2.964 2.510 -12.579 1.00 94.31 82 ALA A O 1
ATOM 578 N N . GLY A 1 83 ? 3.235 3.427 -10.554 1.00 94.06 83 GLY A N 1
ATOM 579 C CA . GLY A 1 83 ? 4.123 4.494 -11.026 1.00 94.06 83 GLY A CA 1
ATOM 580 C C . GLY A 1 83 ? 5.437 3.978 -11.622 1.00 94.06 83 GLY A C 1
ATOM 581 O O . GLY A 1 83 ? 5.867 4.465 -12.669 1.00 94.06 83 GLY A O 1
ATOM 582 N N . VAL A 1 84 ? 6.024 2.922 -11.043 1.00 93.19 84 VAL A N 1
ATOM 583 C CA . VAL A 1 84 ? 7.177 2.221 -11.637 1.00 93.19 84 VAL A CA 1
ATOM 584 C C . VAL A 1 84 ? 6.807 1.633 -12.996 1.00 93.19 84 VAL A C 1
ATOM 586 O O . VAL A 1 84 ? 7.510 1.877 -13.972 1.00 93.19 84 VAL A O 1
ATOM 589 N N . GLY A 1 85 ? 5.692 0.904 -13.087 1.00 93.44 85 GLY A N 1
ATOM 590 C CA . GLY A 1 85 ? 5.228 0.314 -14.342 1.00 93.44 85 GLY A CA 1
ATOM 591 C C . GLY A 1 85 ? 4.952 1.359 -15.425 1.00 93.44 85 GLY A C 1
ATOM 592 O O . GLY A 1 85 ? 5.358 1.174 -16.567 1.00 93.44 85 GLY A O 1
ATOM 593 N N . LEU A 1 86 ? 4.328 2.483 -15.061 1.00 94.38 86 LEU A N 1
ATOM 594 C CA . LEU A 1 86 ? 4.098 3.613 -15.963 1.00 94.38 86 LEU A CA 1
ATOM 595 C C . LEU A 1 86 ? 5.415 4.242 -16.426 1.00 94.38 86 LEU A C 1
ATOM 597 O O . LEU A 1 86 ? 5.568 4.524 -17.609 1.00 94.38 86 LEU A O 1
ATOM 601 N N . THR A 1 87 ? 6.379 4.417 -15.520 1.00 93.38 87 THR A N 1
ATOM 602 C CA . THR A 1 87 ? 7.705 4.941 -15.872 1.00 93.38 87 THR A CA 1
ATOM 603 C C . THR A 1 87 ? 8.380 4.025 -16.886 1.00 93.38 87 THR A C 1
ATOM 605 O O . THR A 1 87 ? 8.768 4.484 -17.947 1.00 93.38 87 THR A O 1
ATOM 608 N N . VAL A 1 88 ? 8.439 2.720 -16.621 1.00 91.69 88 VAL A N 1
ATOM 609 C CA . VAL A 1 88 ? 9.076 1.750 -17.526 1.00 91.69 88 VAL A CA 1
ATOM 610 C C . VAL A 1 88 ? 8.349 1.640 -18.873 1.00 91.69 88 VAL A C 1
ATOM 612 O O . VAL A 1 88 ? 8.986 1.411 -19.895 1.00 91.69 88 VAL A O 1
ATOM 615 N N . ALA A 1 89 ? 7.022 1.790 -18.895 1.00 92.69 89 ALA A N 1
ATOM 616 C CA . ALA A 1 89 ? 6.227 1.659 -20.116 1.00 92.69 89 ALA A CA 1
ATOM 617 C C . ALA A 1 89 ? 6.280 2.895 -21.028 1.00 92.69 89 ALA A C 1
ATOM 619 O O . ALA A 1 89 ? 6.096 2.757 -22.238 1.00 92.69 89 ALA A O 1
ATOM 620 N N . PHE A 1 90 ? 6.469 4.091 -20.460 1.00 91.44 90 PHE A N 1
ATOM 621 C CA . PHE A 1 90 ? 6.324 5.356 -21.189 1.00 91.44 90 PHE A CA 1
ATOM 622 C C . PHE A 1 90 ? 7.580 6.225 -21.214 1.00 91.44 90 PHE A C 1
ATOM 624 O O . PHE A 1 90 ? 7.724 7.040 -22.127 1.00 91.44 90 PHE A O 1
ATOM 631 N N . ALA A 1 91 ? 8.489 6.079 -20.249 1.00 85.38 91 ALA A N 1
ATOM 632 C CA . ALA A 1 91 ? 9.813 6.666 -20.371 1.00 85.38 91 ALA A CA 1
ATOM 633 C C . ALA A 1 91 ? 10.608 5.848 -21.397 1.00 85.38 91 ALA A C 1
ATOM 635 O O . ALA A 1 91 ? 10.470 4.630 -21.463 1.00 85.38 91 ALA A O 1
ATOM 636 N N . GLY A 1 92 ? 11.404 6.528 -22.224 1.00 79.94 92 GLY A N 1
ATOM 637 C CA . GLY A 1 92 ? 12.260 5.879 -23.218 1.00 79.94 92 GLY A CA 1
ATOM 638 C C . GLY A 1 92 ? 13.404 5.083 -22.578 1.00 79.94 92 GLY A C 1
ATOM 639 O O . GLY A 1 92 ? 13.232 4.395 -21.574 1.00 79.94 92 GLY A O 1
ATOM 640 N N . GLU A 1 93 ? 14.595 5.192 -23.160 1.00 82.56 93 GLU A N 1
ATOM 641 C CA . GLU A 1 93 ? 15.815 4.566 -22.634 1.00 82.56 93 GLU A CA 1
ATOM 642 C C . GLU A 1 93 ? 16.019 4.858 -21.133 1.00 82.56 93 GLU A C 1
ATOM 644 O O . GLU A 1 93 ? 15.702 5.950 -20.637 1.00 82.56 93 GLU A O 1
ATOM 649 N N . ALA A 1 94 ? 16.558 3.869 -20.413 1.00 81.19 94 ALA A N 1
ATOM 650 C CA . ALA A 1 94 ? 16.901 4.019 -19.005 1.00 81.19 94 ALA A CA 1
ATOM 651 C C . ALA A 1 94 ? 17.919 5.158 -18.822 1.00 81.19 94 ALA A C 1
ATOM 653 O O . ALA A 1 94 ? 18.835 5.327 -19.625 1.00 81.19 94 ALA A O 1
ATOM 654 N N . GLY A 1 95 ? 17.730 5.969 -17.778 1.00 82.12 95 GLY A N 1
ATOM 655 C CA . GLY A 1 95 ? 18.552 7.153 -17.524 1.00 82.12 95 GLY A CA 1
ATOM 656 C C . GLY A 1 95 ? 17.749 8.284 -16.869 1.00 82.12 95 GLY A C 1
ATOM 657 O O . GLY A 1 95 ? 16.888 8.011 -16.024 1.00 82.12 95 GLY A O 1
ATOM 658 N N . PRO A 1 96 ? 17.965 9.558 -17.254 1.00 86.50 96 PRO A N 1
ATOM 659 C CA . PRO A 1 96 ? 17.332 10.709 -16.602 1.00 86.50 96 PRO A CA 1
ATOM 660 C C . PRO A 1 96 ? 15.798 10.658 -16.564 1.00 86.50 96 PRO A C 1
ATOM 662 O O . PRO A 1 96 ? 15.198 11.024 -15.556 1.00 86.50 96 PRO A O 1
ATOM 665 N N . ALA A 1 97 ? 15.156 10.143 -17.618 1.00 88.31 97 ALA A N 1
ATOM 666 C CA . ALA A 1 97 ? 13.697 10.030 -17.680 1.00 88.31 97 ALA A CA 1
ATOM 667 C C . ALA A 1 97 ? 13.137 9.028 -16.651 1.00 88.31 97 ALA A C 1
ATOM 669 O O . ALA A 1 97 ? 12.093 9.266 -16.044 1.00 88.31 97 ALA A O 1
ATOM 670 N N . TRP A 1 98 ? 13.849 7.923 -16.408 1.00 92.19 98 TRP A N 1
ATOM 671 C CA . TRP A 1 98 ? 13.475 6.957 -15.372 1.00 92.19 98 TRP A CA 1
ATOM 672 C C . TRP A 1 98 ? 13.700 7.532 -13.972 1.00 92.19 98 TRP A C 1
ATOM 674 O O . TRP A 1 98 ? 12.877 7.321 -13.084 1.00 92.19 98 TRP A O 1
ATOM 684 N N . SER A 1 99 ? 14.780 8.301 -13.785 1.00 92.56 99 SER A N 1
ATOM 685 C CA . SER A 1 99 ? 15.053 9.010 -12.530 1.00 92.56 99 SER A CA 1
ATOM 686 C C . SER A 1 99 ? 13.902 9.943 -12.144 1.00 92.56 99 SER A C 1
ATOM 688 O O . SER A 1 99 ? 13.360 9.840 -11.040 1.00 92.56 99 SER A O 1
ATOM 690 N N . GLU A 1 100 ? 13.462 10.789 -13.079 1.00 92.75 100 GLU A N 1
ATOM 691 C CA . GLU A 1 100 ? 12.324 11.687 -12.874 1.00 92.75 100 GLU A CA 1
ATOM 692 C C . GLU A 1 100 ? 11.032 10.910 -12.576 1.00 92.75 100 GLU A C 1
ATOM 694 O O . GLU A 1 100 ? 10.321 11.229 -11.618 1.00 92.75 100 GLU A O 1
ATOM 699 N N . GLY A 1 101 ? 10.750 9.849 -13.339 1.00 94.38 101 GLY A N 1
ATOM 700 C CA . GLY A 1 101 ? 9.562 9.016 -13.144 1.00 94.38 101 GLY A CA 1
ATOM 701 C C . GLY A 1 101 ? 9.511 8.341 -11.770 1.00 94.38 101 GLY A C 1
ATOM 702 O O . GLY A 1 101 ? 8.476 8.374 -11.094 1.00 94.38 101 GLY A O 1
ATOM 703 N N . PHE A 1 102 ? 10.633 7.796 -11.292 1.00 95.44 102 PHE A N 1
ATOM 704 C CA . PHE A 1 102 ? 10.723 7.203 -9.956 1.00 95.44 102 PHE A CA 1
ATOM 705 C C . PHE A 1 102 ? 10.586 8.242 -8.843 1.00 95.44 102 PHE A C 1
ATOM 707 O O . PHE A 1 102 ? 9.902 7.976 -7.853 1.00 95.44 102 PHE A O 1
ATOM 714 N N . LEU A 1 103 ? 11.166 9.435 -9.007 1.00 95.50 103 LEU A N 1
ATOM 715 C CA . LEU A 1 103 ? 11.029 10.512 -8.027 1.00 95.50 103 LEU A CA 1
ATOM 716 C C . LEU A 1 103 ? 9.584 11.031 -7.956 1.00 95.50 103 LEU A C 1
ATOM 718 O O . LEU A 1 103 ? 9.036 11.190 -6.864 1.00 95.50 103 LEU A O 1
ATOM 722 N N . SER A 1 104 ? 8.936 11.219 -9.107 1.00 96.06 104 SER A N 1
ATOM 723 C CA . SER A 1 104 ? 7.516 11.582 -9.196 1.00 96.06 104 SER A CA 1
ATOM 724 C C . SER A 1 104 ? 6.621 10.514 -8.561 1.00 96.06 104 SER A C 1
ATOM 726 O O . SER A 1 104 ? 5.742 10.827 -7.756 1.00 96.06 104 SER A O 1
ATOM 728 N N . THR A 1 105 ? 6.905 9.235 -8.827 1.00 96.81 105 THR A N 1
ATOM 729 C CA . THR A 1 105 ? 6.207 8.100 -8.205 1.00 96.81 105 THR A CA 1
ATOM 730 C C . THR A 1 105 ? 6.366 8.102 -6.687 1.00 96.81 105 THR A C 1
ATOM 732 O O . THR A 1 105 ? 5.383 7.926 -5.968 1.00 96.81 105 THR A O 1
ATOM 735 N N . ALA A 1 106 ? 7.580 8.330 -6.180 1.00 96.00 106 ALA A N 1
ATOM 736 C CA . ALA A 1 106 ? 7.847 8.401 -4.748 1.00 96.00 106 ALA A CA 1
ATOM 737 C C . ALA A 1 106 ? 7.057 9.537 -4.076 1.00 96.00 106 ALA A C 1
ATOM 739 O O . ALA A 1 106 ? 6.460 9.328 -3.018 1.00 96.00 106 ALA A O 1
ATOM 740 N N . LEU A 1 107 ? 7.001 10.712 -4.711 1.00 95.81 107 LEU A N 1
ATOM 741 C CA . LEU A 1 107 ? 6.258 11.875 -4.221 1.00 95.81 107 LEU A CA 1
ATOM 742 C C . LEU A 1 107 ? 4.744 11.637 -4.230 1.00 95.81 107 LEU A C 1
ATOM 744 O O . LEU A 1 107 ? 4.091 11.783 -3.197 1.00 95.81 107 LEU A O 1
ATOM 748 N N . LEU A 1 108 ? 4.178 11.240 -5.372 1.00 96.06 108 LEU A N 1
ATOM 749 C CA . LEU A 1 108 ? 2.737 11.011 -5.514 1.00 96.06 108 LEU A CA 1
ATOM 750 C C . LEU A 1 108 ? 2.264 9.840 -4.651 1.00 96.06 108 LEU A C 1
ATOM 752 O O . LEU A 1 108 ? 1.273 9.971 -3.933 1.00 96.06 108 LEU A O 1
ATOM 756 N N . GLY A 1 109 ? 2.996 8.723 -4.664 1.00 94.56 109 GLY A N 1
ATOM 757 C CA . GLY A 1 109 ? 2.739 7.589 -3.779 1.00 94.56 109 GLY A CA 1
ATOM 758 C C . GLY A 1 109 ? 2.803 8.006 -2.312 1.00 94.56 109 GLY A C 1
ATOM 759 O O . GLY A 1 109 ? 1.914 7.660 -1.536 1.00 94.56 109 GLY A O 1
ATOM 760 N N . GLY A 1 110 ? 3.784 8.838 -1.950 1.00 94.00 110 GLY A N 1
ATOM 761 C CA . GLY A 1 110 ? 3.917 9.389 -0.607 1.00 94.00 110 GLY A CA 1
ATOM 762 C C . GLY A 1 110 ? 2.727 10.242 -0.172 1.00 94.00 110 GLY A C 1
ATOM 763 O O . GLY A 1 110 ? 2.253 10.085 0.949 1.00 94.00 110 GLY A O 1
ATOM 764 N N . VAL A 1 111 ? 2.187 11.090 -1.050 1.00 95.75 111 VAL A N 1
ATOM 765 C CA . VAL A 1 111 ? 0.976 11.878 -0.761 1.00 95.75 111 VAL A CA 1
ATOM 766 C C . VAL A 1 111 ? -0.254 10.976 -0.635 1.00 95.75 111 VAL A C 1
ATOM 768 O O . VAL A 1 111 ? -1.027 11.107 0.318 1.00 95.75 111 VAL A O 1
ATOM 771 N N . LEU A 1 112 ? -0.438 10.035 -1.565 1.00 95.31 112 LEU A N 1
ATOM 772 C CA . LEU A 1 112 ? -1.571 9.108 -1.543 1.00 95.31 112 LEU A CA 1
ATOM 773 C C . LEU A 1 112 ? -1.573 8.261 -0.267 1.00 95.31 112 LEU A C 1
ATOM 775 O O . LEU A 1 112 ? -2.594 8.147 0.410 1.00 95.31 112 LEU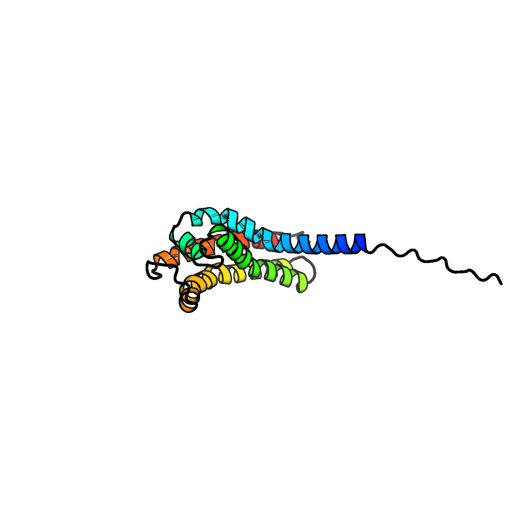 A O 1
ATOM 779 N N . VAL A 1 113 ? -0.427 7.702 0.107 1.00 94.56 113 VAL A N 1
ATOM 780 C CA . VAL A 1 113 ? -0.343 6.855 1.294 1.00 94.56 113 VAL A CA 1
ATOM 781 C C . VAL A 1 113 ? -0.285 7.682 2.570 1.00 94.56 113 VAL A C 1
ATOM 783 O O . VAL A 1 113 ? -1.064 7.430 3.478 1.00 94.56 113 VAL A O 1
ATOM 786 N N . GLY A 1 114 ? 0.575 8.693 2.648 1.00 93.44 114 GLY A N 1
ATOM 787 C CA . GLY A 1 114 ? 0.801 9.471 3.867 1.00 93.44 114 GLY A CA 1
ATOM 788 C C . GLY A 1 114 ? -0.352 10.396 4.262 1.00 93.44 114 GLY A C 1
ATOM 789 O O . GLY A 1 114 ? -0.469 10.733 5.438 1.00 93.44 114 GLY A O 1
ATOM 790 N N . LEU A 1 115 ? -1.211 10.796 3.316 1.00 93.75 115 LEU A N 1
ATOM 791 C CA . LEU A 1 115 ? -2.309 11.735 3.573 1.00 93.75 115 LEU A CA 1
ATOM 792 C C . LEU A 1 115 ? -3.678 11.159 3.206 1.00 93.75 115 LEU A C 1
ATOM 794 O O . LEU A 1 115 ? -4.594 11.168 4.033 1.00 93.75 115 LEU A O 1
ATOM 798 N N . VAL A 1 116 ? -3.830 10.641 1.983 1.00 95.31 116 VAL A N 1
ATOM 799 C CA . VAL A 1 116 ? -5.143 10.190 1.494 1.00 95.31 116 VAL A CA 1
ATOM 800 C C . VAL A 1 116 ? -5.596 8.922 2.214 1.00 95.31 116 VAL A C 1
ATOM 802 O O . VAL A 1 116 ? -6.764 8.837 2.586 1.00 95.31 116 VAL A O 1
ATOM 805 N N . ALA A 1 117 ? -4.703 7.967 2.491 1.00 93.69 117 ALA A N 1
ATOM 806 C CA . ALA A 1 117 ? -5.081 6.749 3.211 1.00 93.69 117 ALA A CA 1
ATOM 807 C C . ALA A 1 117 ? -5.539 7.013 4.666 1.00 93.69 117 ALA A C 1
ATOM 809 O O . ALA A 1 117 ? -6.613 6.526 5.028 1.00 93.69 117 ALA A O 1
ATOM 810 N N . PRO A 1 118 ? -4.841 7.826 5.491 1.00 93.31 118 PRO A N 1
ATOM 811 C CA . PRO A 1 118 ? -5.361 8.267 6.787 1.00 93.31 118 PRO A CA 1
ATOM 812 C C . PRO A 1 118 ? -6.718 8.962 6.684 1.00 93.31 118 PRO A C 1
ATOM 814 O O . PRO A 1 118 ? -7.631 8.643 7.446 1.00 93.31 118 PRO A O 1
ATOM 817 N N . ALA A 1 119 ? -6.883 9.864 5.712 1.00 93.50 119 ALA A N 1
ATOM 818 C CA . ALA A 1 119 ? -8.150 10.552 5.502 1.00 93.50 119 ALA A CA 1
ATOM 819 C C . ALA A 1 119 ? -9.274 9.578 5.119 1.00 93.50 119 ALA A C 1
ATOM 821 O O . ALA A 1 119 ? -10.377 9.680 5.648 1.00 93.50 119 ALA A O 1
ATOM 822 N N . ALA A 1 120 ? -9.002 8.592 4.263 1.00 93.44 120 ALA A N 1
ATOM 823 C CA . ALA A 1 120 ? -9.957 7.548 3.910 1.00 93.44 120 ALA A CA 1
ATOM 824 C C . ALA A 1 120 ? -10.319 6.666 5.119 1.00 93.44 120 ALA A C 1
ATOM 826 O O . ALA A 1 120 ? -11.487 6.320 5.294 1.00 93.44 120 ALA A O 1
ATOM 827 N N . ALA A 1 121 ? -9.358 6.353 5.990 1.00 92.12 121 ALA A N 1
ATOM 828 C CA . ALA A 1 121 ? -9.606 5.564 7.194 1.00 92.12 121 ALA A CA 1
ATOM 829 C C . ALA A 1 121 ? -10.473 6.310 8.222 1.00 92.12 121 ALA A C 1
ATOM 831 O O . ALA A 1 121 ? -11.351 5.709 8.834 1.00 92.12 121 ALA A O 1
ATOM 832 N N . VAL A 1 122 ? -10.249 7.614 8.403 1.00 93.31 122 VAL A N 1
ATOM 833 C CA . VAL A 1 122 ? -10.984 8.428 9.386 1.00 93.31 122 VAL A CA 1
ATOM 834 C C . VAL A 1 122 ? -12.326 8.919 8.851 1.00 93.31 122 VAL A C 1
ATOM 836 O O . VAL A 1 122 ? -13.311 8.954 9.575 1.00 93.31 122 VAL A O 1
ATOM 839 N N . LEU A 1 123 ? -12.381 9.327 7.586 1.00 92.81 123 LEU A N 1
ATOM 840 C CA . LEU A 1 123 ? -13.554 9.983 7.007 1.00 92.81 123 LEU A CA 1
ATOM 841 C C . LEU A 1 123 ? -14.361 9.043 6.103 1.00 92.81 123 LEU A C 1
ATOM 843 O O . LEU A 1 123 ? -15.573 9.208 5.971 1.00 92.81 123 LEU A O 1
ATOM 847 N N . GLY A 1 124 ? -13.707 8.096 5.435 1.00 91.25 124 GLY A N 1
ATOM 848 C CA . GLY A 1 124 ? -14.344 7.179 4.489 1.00 91.25 124 GLY A CA 1
ATOM 849 C C . GLY A 1 124 ? -14.993 5.989 5.185 1.00 91.25 124 GLY A C 1
ATOM 850 O O . GLY A 1 124 ? -16.191 5.771 5.022 1.00 91.25 124 GLY A O 1
ATOM 851 N N . LEU A 1 125 ? -14.229 5.253 5.997 1.00 92.19 125 LEU A N 1
ATOM 852 C CA . LEU A 1 125 ? -14.709 4.029 6.654 1.00 92.19 125 LEU A CA 1
ATOM 853 C C . LEU A 1 125 ? -15.981 4.231 7.498 1.00 92.19 125 LEU A C 1
ATOM 855 O O . LEU A 1 125 ? -16.917 3.451 7.304 1.00 92.19 125 LEU A O 1
ATOM 859 N N . PRO A 1 126 ? -16.117 5.290 8.324 1.00 90.00 126 PRO A N 1
ATOM 860 C CA . PRO A 1 126 ? -17.341 5.483 9.106 1.00 90.00 126 PRO A CA 1
ATOM 861 C C . PRO A 1 126 ? -18.573 5.726 8.233 1.00 90.00 126 PRO A C 1
ATOM 863 O O . PRO A 1 126 ? -19.667 5.266 8.549 1.00 90.00 126 PRO A O 1
ATOM 866 N N . ARG A 1 127 ? -18.402 6.394 7.083 1.00 90.38 127 ARG A N 1
ATOM 867 C CA . ARG A 1 127 ? -19.488 6.612 6.111 1.00 90.38 127 ARG A CA 1
AT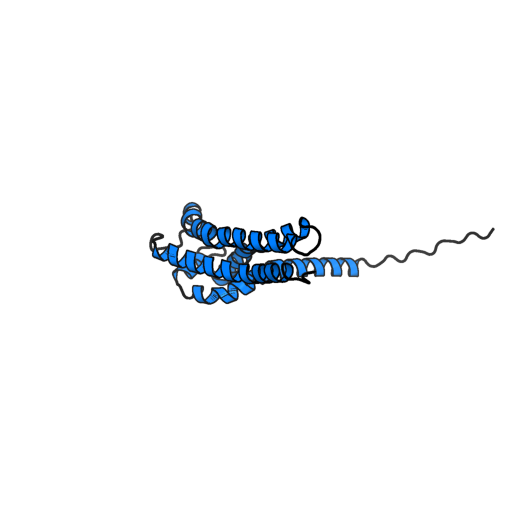OM 868 C C . ARG A 1 127 ? -19.904 5.331 5.391 1.00 90.38 127 ARG A C 1
ATOM 870 O O . ARG A 1 127 ? -21.010 5.267 4.869 1.00 90.38 127 ARG A O 1
ATOM 877 N N . LEU A 1 128 ? -19.036 4.324 5.384 1.00 89.25 128 LEU A N 1
ATOM 878 C CA . LEU A 1 128 ? -19.310 2.983 4.873 1.00 89.25 128 LEU A CA 1
ATOM 879 C C . LEU A 1 128 ? -19.824 2.031 5.971 1.00 89.25 128 LEU A C 1
ATOM 881 O O . LEU A 1 128 ? -19.945 0.834 5.729 1.00 89.25 128 LEU A O 1
ATOM 885 N N . GLY A 1 129 ? -20.122 2.546 7.171 1.00 87.25 129 GLY A N 1
ATOM 886 C CA . GLY A 1 129 ? -20.620 1.759 8.303 1.00 87.25 129 GLY A CA 1
ATOM 887 C C . GLY A 1 129 ? -19.536 1.004 9.078 1.00 87.25 129 GLY A C 1
ATOM 888 O O . GLY A 1 129 ? -19.865 0.179 9.927 1.00 87.25 129 GLY A O 1
ATOM 889 N N . VAL A 1 130 ? -18.255 1.273 8.806 1.00 89.81 130 VAL A N 1
ATOM 890 C CA . VAL A 1 130 ? -17.117 0.669 9.511 1.00 89.81 130 VAL A CA 1
ATOM 891 C C . VAL A 1 130 ? -16.598 1.664 10.544 1.00 89.81 130 VAL A C 1
ATOM 893 O O . VAL A 1 130 ? -15.722 2.482 10.253 1.00 89.81 130 VAL A O 1
ATOM 896 N N . ASP A 1 131 ? -17.156 1.600 11.751 1.00 90.44 131 ASP A N 1
ATOM 897 C CA . ASP A 1 131 ? -16.666 2.374 12.890 1.00 90.44 131 ASP A CA 1
ATOM 898 C C . ASP A 1 131 ? -15.623 1.567 13.670 1.00 90.44 131 ASP A C 1
ATOM 900 O O . ASP A 1 131 ? -15.892 0.459 14.138 1.00 90.44 131 ASP A O 1
ATOM 904 N N . TRP A 1 132 ? -14.410 2.105 13.761 1.00 90.19 132 TRP A N 1
ATOM 905 C CA . TRP A 1 132 ? -13.262 1.404 14.338 1.00 90.19 132 TRP A CA 1
ATOM 906 C C . TRP A 1 132 ? -12.574 2.179 15.466 1.00 90.19 132 TRP A C 1
ATOM 908 O O . TRP A 1 132 ? -11.795 1.585 16.218 1.00 90.19 132 TRP A O 1
ATOM 918 N N . ASP A 1 133 ? -12.850 3.480 15.615 1.00 89.06 133 ASP A N 1
ATOM 919 C CA . ASP A 1 133 ? -12.262 4.317 16.661 1.00 89.06 133 ASP A CA 1
ATOM 920 C C . ASP A 1 133 ? -13.291 4.727 17.721 1.00 89.06 133 ASP A C 1
ATOM 922 O O . ASP A 1 133 ? -13.992 5.730 17.601 1.00 89.06 133 ASP A O 1
ATOM 926 N N . LEU A 1 134 ? -13.277 4.008 18.846 1.00 79.50 134 LEU A N 1
ATOM 927 C CA . LEU A 1 134 ? -14.116 4.289 20.017 1.00 79.50 134 LEU A CA 1
ATOM 928 C C . LEU A 1 134 ? -13.816 5.641 20.691 1.00 79.50 134 LEU A C 1
ATOM 930 O O . LEU A 1 134 ? -14.540 6.048 21.595 1.00 79.50 134 LEU A O 1
ATOM 934 N N . THR A 1 135 ? -12.740 6.330 20.301 1.00 81.69 135 THR A N 1
ATOM 935 C CA . THR A 1 135 ? -12.372 7.641 20.860 1.00 81.69 135 THR A CA 1
ATOM 936 C C . THR A 1 135 ? -12.859 8.828 20.033 1.00 81.69 135 THR A C 1
ATOM 938 O O . THR A 1 135 ? -12.559 9.971 20.376 1.00 81.69 135 THR A O 1
ATOM 941 N N . GLY A 1 136 ? -13.611 8.569 18.960 1.00 84.69 136 GLY A N 1
ATOM 942 C CA . GLY A 1 136 ? -14.258 9.608 18.164 1.00 84.69 136 GLY A CA 1
ATOM 943 C C . GLY A 1 136 ? -13.326 10.342 17.201 1.00 84.69 136 GLY A C 1
ATOM 944 O O . GLY A 1 136 ? -13.561 11.514 16.919 1.00 84.69 136 GLY A O 1
ATOM 945 N N . TYR A 1 137 ? -12.279 9.684 16.690 1.00 88.62 137 TYR A N 1
ATOM 946 C CA . TYR A 1 137 ? -11.418 10.213 15.622 1.00 88.62 137 TYR A CA 1
ATOM 947 C C . TYR A 1 137 ? -10.681 11.511 15.985 1.00 88.62 137 TYR A C 1
ATOM 949 O O . TYR A 1 137 ? -10.458 12.387 15.145 1.00 88.62 137 TYR A O 1
ATOM 957 N N . GLY A 1 138 ? -10.285 11.638 17.254 1.00 89.94 138 GLY A N 1
ATOM 958 C CA . GLY A 1 138 ? -9.590 12.816 17.768 1.00 89.94 138 GLY A CA 1
ATOM 959 C C . GLY A 1 138 ? -8.177 13.028 17.189 1.00 89.94 138 GLY A C 1
ATOM 960 O O . GLY A 1 138 ? -7.650 12.185 16.456 1.00 89.94 138 GLY A O 1
ATOM 961 N N . PRO A 1 139 ? -7.498 14.132 17.560 1.00 92.06 139 PRO A N 1
ATOM 962 C CA . PRO A 1 139 ? -6.167 14.478 17.045 1.00 92.06 139 PRO A CA 1
ATOM 963 C C . PRO A 1 139 ? -5.109 13.385 17.241 1.00 92.06 139 PRO A C 1
ATOM 965 O O . PRO A 1 139 ? -4.235 13.205 16.398 1.00 92.06 139 PRO A O 1
ATOM 968 N N . SER A 1 140 ? -5.195 12.614 18.327 1.00 91.50 140 SER A N 1
ATOM 969 C CA . SER A 1 140 ? -4.285 11.494 18.586 1.00 91.50 140 SER A CA 1
ATOM 970 C C . SER A 1 140 ? -4.440 10.354 17.575 1.00 91.50 140 SER A C 1
ATOM 972 O O . SER A 1 140 ? -3.445 9.731 17.210 1.00 91.50 140 SER A O 1
ATOM 974 N N . THR A 1 141 ? -5.656 10.106 17.082 1.00 92.69 141 THR A N 1
ATOM 975 C CA . THR A 1 141 ? -5.921 9.119 16.028 1.00 92.69 141 THR A CA 1
ATOM 976 C C . THR A 1 141 ? -5.319 9.579 14.702 1.00 92.69 141 THR A C 1
ATOM 978 O O . THR A 1 141 ? -4.646 8.794 14.035 1.00 92.69 141 THR A O 1
ATOM 981 N N . TRP A 1 142 ? -5.473 10.861 14.363 1.00 93.50 142 TRP A N 1
ATOM 982 C CA . TRP A 1 142 ? -4.829 11.455 13.188 1.00 93.50 142 TRP A CA 1
ATOM 983 C C . TRP A 1 142 ? -3.306 11.393 13.257 1.00 93.50 142 TRP A C 1
ATOM 985 O O . TRP A 1 142 ? -2.677 11.006 12.277 1.00 93.50 142 TRP A O 1
ATOM 995 N N . LEU A 1 143 ? -2.710 11.716 14.408 1.00 94.19 143 LEU A N 1
ATOM 996 C CA . LEU A 1 143 ? -1.262 11.621 14.600 1.00 94.19 143 LEU A CA 1
ATOM 997 C C . LEU A 1 143 ? -0.768 10.180 14.462 1.00 94.19 143 LEU A C 1
ATOM 999 O O . LEU A 1 143 ? 0.234 9.946 13.795 1.00 94.19 143 LEU A O 1
ATOM 1003 N N . LEU A 1 144 ? -1.474 9.210 15.051 1.00 93.88 144 LEU A N 1
ATOM 1004 C CA . LEU A 1 144 ? -1.103 7.799 14.963 1.00 93.88 144 LEU A CA 1
ATOM 1005 C C . LEU A 1 144 ? -1.184 7.276 13.524 1.00 93.88 144 LEU A C 1
ATOM 1007 O O . LEU A 1 144 ? -0.240 6.644 13.051 1.00 93.88 144 LEU A O 1
ATOM 1011 N N . LEU A 1 145 ? -2.295 7.538 12.829 1.00 94.38 145 LEU A N 1
ATOM 1012 C CA . LEU A 1 145 ? -2.473 7.117 11.439 1.00 94.38 145 LEU A CA 1
ATOM 1013 C C . LEU A 1 145 ? -1.509 7.832 10.504 1.00 94.38 145 LEU A C 1
ATOM 1015 O O . LEU A 1 145 ? -0.897 7.183 9.666 1.00 94.38 145 LEU A O 1
ATOM 1019 N N . GLY A 1 146 ? -1.357 9.145 10.665 1.00 94.50 146 GLY A N 1
ATOM 1020 C CA . GLY A 1 146 ? -0.426 9.950 9.888 1.00 94.50 146 GLY A CA 1
ATOM 1021 C C . GLY A 1 146 ? 1.009 9.470 10.073 1.00 94.50 146 GLY A C 1
ATOM 1022 O O . GLY A 1 146 ? 1.698 9.258 9.086 1.00 94.50 146 GLY A O 1
ATOM 1023 N N . ALA A 1 147 ? 1.445 9.205 11.308 1.00 95.81 147 ALA A N 1
ATOM 1024 C CA . ALA A 1 147 ? 2.782 8.680 11.575 1.00 95.81 147 ALA A CA 1
ATOM 1025 C C . ALA A 1 147 ? 2.994 7.288 10.963 1.00 95.81 147 ALA A C 1
ATOM 1027 O O . ALA A 1 147 ? 4.007 7.060 10.307 1.00 95.81 147 ALA A O 1
ATOM 1028 N N . ALA A 1 148 ? 2.036 6.370 11.135 1.00 94.69 148 ALA A N 1
ATOM 1029 C CA . ALA A 1 148 ? 2.131 5.023 10.576 1.00 94.69 148 ALA A CA 1
ATOM 1030 C C . ALA A 1 148 ? 2.132 5.039 9.037 1.00 94.69 148 ALA A C 1
ATOM 1032 O O . ALA A 1 148 ? 2.941 4.360 8.407 1.00 94.69 148 ALA A O 1
ATOM 1033 N N . ALA A 1 149 ? 1.252 5.836 8.430 1.00 96.00 149 ALA A N 1
ATOM 1034 C CA . ALA A 1 149 ? 1.134 5.950 6.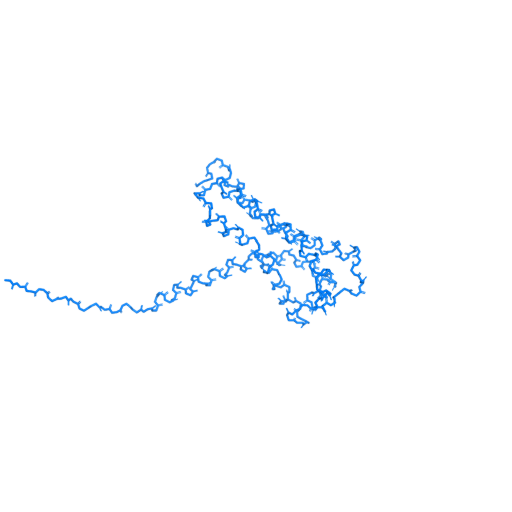984 1.00 96.00 149 ALA A CA 1
ATOM 1035 C C . ALA A 1 149 ? 2.326 6.683 6.361 1.00 96.00 149 ALA A C 1
ATOM 1037 O O . ALA A 1 149 ? 2.832 6.261 5.325 1.00 96.00 149 ALA A O 1
ATOM 1038 N N . LEU A 1 150 ? 2.826 7.738 7.008 1.00 96.31 150 LEU A N 1
ATOM 1039 C CA . LEU A 1 150 ? 4.036 8.433 6.581 1.00 96.31 150 LEU A CA 1
ATOM 1040 C C . LEU A 1 150 ? 5.260 7.522 6.685 1.00 96.31 150 LEU A C 1
ATOM 1042 O O . LEU A 1 150 ? 6.068 7.488 5.763 1.00 96.31 150 LEU A O 1
ATOM 1046 N N . TRP A 1 151 ? 5.387 6.747 7.766 1.00 97.25 151 TRP A N 1
ATOM 1047 C CA . TRP A 1 151 ? 6.469 5.773 7.899 1.00 97.25 151 TRP A CA 1
ATOM 1048 C C . TRP A 1 151 ? 6.417 4.716 6.795 1.00 97.25 151 TRP A C 1
ATOM 1050 O O . TRP A 1 151 ? 7.429 4.460 6.145 1.00 97.25 151 TRP A O 1
ATOM 1060 N N . TYR A 1 152 ? 5.231 4.164 6.520 1.00 96.12 152 TYR A N 1
ATOM 1061 C CA . TYR A 1 152 ? 5.035 3.260 5.389 1.00 96.12 152 TYR A CA 1
ATOM 1062 C C . TYR A 1 152 ? 5.469 3.922 4.075 1.00 96.12 152 TYR A C 1
ATOM 1064 O O . TYR A 1 152 ? 6.218 3.330 3.297 1.00 96.12 152 TYR A O 1
ATOM 1072 N N . ALA A 1 153 ? 5.024 5.158 3.833 1.00 95.75 153 ALA A N 1
ATOM 1073 C CA . ALA A 1 153 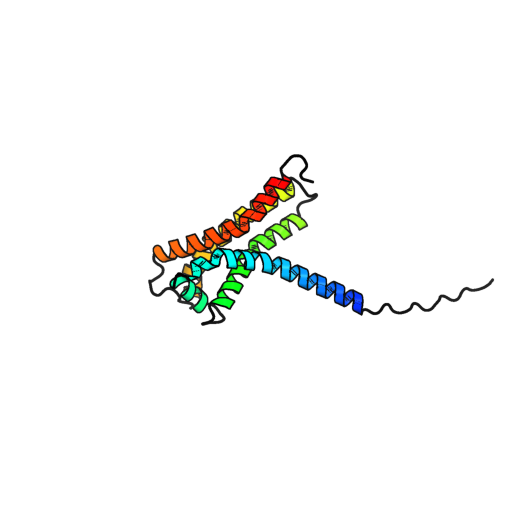? 5.342 5.896 2.619 1.00 95.75 153 ALA A CA 1
ATOM 1074 C C . ALA A 1 153 ? 6.851 6.108 2.448 1.00 95.75 153 ALA A C 1
ATOM 1076 O O . ALA A 1 153 ? 7.365 5.947 1.344 1.00 95.75 153 ALA A O 1
ATOM 1077 N N . VAL A 1 154 ? 7.568 6.416 3.533 1.00 95.81 154 VAL A N 1
ATOM 1078 C CA . VAL A 1 154 ? 9.032 6.524 3.538 1.00 95.81 154 VAL A CA 1
ATOM 1079 C C . VAL A 1 154 ? 9.665 5.188 3.169 1.00 95.81 154 VAL A C 1
ATOM 1081 O O . VAL A 1 154 ? 10.478 5.138 2.250 1.00 95.81 154 VAL A O 1
ATOM 1084 N N . VAL A 1 155 ? 9.265 4.097 3.825 1.00 95.75 155 VAL A N 1
ATOM 1085 C CA . VAL A 1 155 ? 9.796 2.753 3.549 1.00 95.75 155 VAL A CA 1
ATOM 1086 C C . VAL A 1 155 ? 9.603 2.362 2.079 1.00 95.75 155 VAL A C 1
ATOM 1088 O O . VAL A 1 155 ? 10.522 1.821 1.466 1.00 95.75 155 VAL A O 1
ATOM 1091 N N . ALA A 1 156 ? 8.443 2.671 1.498 1.00 93.38 156 ALA A N 1
ATOM 1092 C CA . ALA A 1 156 ? 8.150 2.400 0.092 1.00 93.38 156 ALA A CA 1
ATOM 1093 C C . ALA A 1 156 ? 8.899 3.338 -0.878 1.00 93.38 156 ALA A C 1
ATOM 1095 O O . ALA A 1 156 ? 9.301 2.912 -1.960 1.00 93.38 156 ALA A O 1
ATOM 1096 N N . ALA A 1 157 ? 9.112 4.602 -0.503 1.00 93.69 157 ALA A N 1
ATOM 1097 C CA . ALA A 1 157 ? 9.764 5.607 -1.342 1.00 93.69 157 ALA A CA 1
ATOM 1098 C C . ALA A 1 157 ? 11.294 5.472 -1.388 1.00 93.69 157 ALA A C 1
ATOM 1100 O O . ALA A 1 157 ? 11.888 5.720 -2.435 1.00 93.69 157 ALA A O 1
ATOM 1101 N N . VAL A 1 158 ? 11.942 5.069 -0.288 1.00 95.50 158 VAL A N 1
ATOM 1102 C CA . VAL A 1 158 ? 13.410 4.935 -0.187 1.00 95.50 158 VAL A CA 1
ATOM 1103 C C . VAL A 1 158 ? 14.041 4.164 -1.358 1.00 95.50 158 VAL A C 1
ATOM 1105 O O . VAL A 1 158 ? 14.966 4.710 -1.964 1.00 95.50 158 VAL A O 1
ATOM 1108 N N . PRO A 1 159 ? 13.582 2.953 -1.738 1.00 93.38 159 PRO A N 1
ATOM 1109 C CA . PRO A 1 159 ? 14.180 2.235 -2.864 1.00 93.38 159 PRO A CA 1
ATOM 1110 C C . PRO A 1 159 ? 14.015 2.978 -4.196 1.00 93.38 159 PRO A C 1
ATOM 1112 O O . PRO A 1 159 ? 14.937 2.974 -5.007 1.00 93.38 159 PRO A O 1
ATOM 1115 N N . LEU A 1 160 ? 12.889 3.665 -4.415 1.00 93.62 160 LEU A N 1
ATOM 1116 C CA . LEU A 1 160 ? 12.655 4.444 -5.637 1.00 93.62 160 LEU A CA 1
ATOM 1117 C C . LEU A 1 160 ? 13.573 5.659 -5.720 1.00 93.62 160 LEU A C 1
ATOM 1119 O O . LEU A 1 160 ? 14.143 5.927 -6.772 1.00 93.62 160 LEU A O 1
ATOM 1123 N N . VAL A 1 161 ? 13.752 6.368 -4.605 1.00 93.62 161 VAL A N 1
ATOM 1124 C CA . VAL A 1 161 ? 14.668 7.510 -4.530 1.00 93.62 161 VAL A CA 1
ATOM 1125 C C . VAL A 1 161 ? 16.111 7.049 -4.732 1.00 93.62 161 VAL A C 1
ATOM 1127 O O . VAL A 1 161 ? 16.854 7.690 -5.469 1.00 93.62 161 VAL A O 1
ATOM 1130 N N . ALA A 1 162 ? 16.508 5.915 -4.147 1.00 92.50 162 ALA A N 1
ATOM 1131 C CA . ALA A 1 162 ? 17.837 5.345 -4.354 1.00 92.50 162 ALA A CA 1
ATOM 1132 C C . ALA A 1 162 ? 18.087 4.980 -5.829 1.00 92.50 162 ALA A C 1
ATOM 1134 O O . ALA A 1 162 ? 19.138 5.322 -6.373 1.00 92.50 162 ALA A O 1
ATOM 1135 N N . LEU A 1 163 ? 17.109 4.350 -6.492 1.00 89.69 163 LEU A N 1
ATOM 1136 C CA . LEU A 1 163 ? 17.167 4.064 -7.928 1.00 89.69 163 LEU A CA 1
ATOM 1137 C C . LEU A 1 163 ? 17.243 5.349 -8.756 1.00 89.69 163 LEU A C 1
ATOM 1139 O O . LEU A 1 163 ? 18.081 5.450 -9.648 1.00 89.69 163 LEU A O 1
ATOM 1143 N N . ALA A 1 164 ? 16.414 6.344 -8.438 1.00 91.12 164 ALA A N 1
ATOM 1144 C CA . ALA A 1 164 ? 16.405 7.622 -9.139 1.00 91.12 164 ALA A CA 1
ATOM 1145 C C . ALA A 1 164 ? 17.770 8.318 -9.070 1.00 91.12 164 ALA A C 1
ATOM 1147 O O . ALA A 1 164 ? 18.283 8.778 -10.090 1.00 91.12 164 ALA A O 1
ATOM 1148 N N . VAL A 1 165 ? 18.381 8.354 -7.884 1.00 89.62 165 VAL A N 1
ATOM 1149 C CA . VAL A 1 165 ? 19.711 8.940 -7.678 1.00 89.62 165 VAL A CA 1
ATOM 1150 C C . VAL A 1 165 ? 20.770 8.168 -8.463 1.00 89.62 165 VAL A C 1
ATOM 1152 O O . VAL A 1 165 ? 21.575 8.788 -9.148 1.00 89.62 165 VAL A O 1
ATOM 1155 N N . GLY A 1 166 ? 20.747 6.831 -8.420 1.00 87.62 166 GLY A N 1
ATOM 1156 C CA . GLY A 1 166 ? 21.683 5.992 -9.175 1.00 87.62 166 GLY A CA 1
ATOM 1157 C C . GLY A 1 166 ? 21.633 6.248 -10.684 1.00 87.62 166 GLY A C 1
ATOM 1158 O O . GLY A 1 166 ? 22.676 6.398 -11.312 1.00 87.62 166 GLY A O 1
ATOM 1159 N N . MET A 1 167 ? 20.428 6.392 -11.242 1.00 85.25 167 MET A N 1
ATOM 1160 C CA . MET A 1 167 ? 20.214 6.697 -12.664 1.00 85.25 167 MET A CA 1
ATOM 1161 C C . MET A 1 167 ? 20.596 8.134 -13.056 1.00 85.25 167 MET A C 1
ATOM 1163 O O . MET A 1 167 ? 20.760 8.425 -14.237 1.00 85.25 167 MET A O 1
ATOM 1167 N N . ALA A 1 168 ? 20.718 9.048 -12.089 1.00 83.00 168 ALA A N 1
ATOM 1168 C CA . ALA A 1 168 ? 21.102 10.439 -12.333 1.00 83.00 168 ALA A CA 1
ATOM 1169 C C . ALA A 1 168 ? 22.626 10.667 -12.298 1.00 83.00 168 ALA A C 1
ATOM 1171 O O . ALA A 1 168 ? 23.096 11.728 -12.712 1.00 83.00 168 ALA A O 1
ATOM 1172 N N . LEU A 1 169 ? 23.406 9.707 -11.786 1.00 81.25 169 LEU A N 1
ATOM 1173 C CA . LEU A 1 169 ? 24.862 9.819 -11.688 1.00 81.25 169 LEU A CA 1
ATOM 1174 C C . LEU A 1 169 ? 25.556 9.562 -13.043 1.00 81.25 169 LEU A C 1
ATOM 1176 O O . LEU A 1 169 ? 25.027 8.830 -13.882 1.00 81.25 169 LEU A O 1
ATOM 1180 N N . PRO A 1 170 ? 26.763 10.125 -13.273 1.00 69.31 170 PRO A N 1
ATOM 1181 C CA . PRO A 1 170 ? 27.529 9.855 -14.487 1.00 69.31 170 PRO A CA 1
ATOM 1182 C C . PRO A 1 170 ? 27.854 8.357 -14.588 1.00 69.31 170 PRO A C 1
ATOM 1184 O O . PRO A 1 170 ? 28.531 7.816 -13.715 1.00 69.31 170 PRO A O 1
ATOM 1187 N N . GLY A 1 171 ? 27.366 7.698 -15.644 1.00 67.12 171 GLY A N 1
ATOM 1188 C CA . GLY A 1 171 ? 27.432 6.239 -15.817 1.00 67.12 171 GLY A CA 1
ATOM 1189 C C . GLY A 1 171 ? 26.135 5.489 -15.482 1.00 67.12 171 GLY A C 1
ATOM 1190 O O . GLY A 1 171 ? 26.135 4.265 -15.521 1.00 67.12 171 GLY A O 1
ATOM 1191 N N . GLY A 1 172 ? 25.047 6.194 -15.149 1.00 58.03 172 GLY A N 1
ATOM 1192 C CA . GLY A 1 172 ? 23.704 5.632 -14.978 1.00 58.03 172 GLY A CA 1
ATOM 1193 C C . GLY A 1 172 ? 23.058 5.238 -16.309 1.00 58.03 172 GLY A C 1
ATOM 1194 O O . GLY A 1 172 ? 22.158 5.930 -16.781 1.00 58.03 172 GLY A O 1
ATOM 1195 N N . TYR A 1 173 ? 23.563 4.167 -16.920 1.00 53.59 173 TYR A N 1
ATOM 1196 C CA . TYR A 1 173 ? 22.982 3.428 -18.046 1.00 53.59 173 TYR A CA 1
ATOM 1197 C C . TYR A 1 173 ? 23.568 2.012 -18.088 1.00 53.59 173 TYR A C 1
ATOM 1199 O O . TYR A 1 173 ? 24.814 1.879 -18.078 1.00 53.59 173 TYR A O 1
#

pLDDT: mean 88.18, std 10.47, range [43.06, 97.25]